Protein AF-A0A1R1C4I1-F1 (afdb_monomer_lite)

Radius of gyration: 33.45 Å; chains: 1; bounding box: 64×50×80 Å

Secondary structure (DSSP, 8-state):
---------------------------------------------SEEEEE-SSSEEEETTEEEEBT-EEE--HHHHHHHHT-TTEEEEE-

Structure (mmCIF, N/CA/C/O backbone):
data_AF-A0A1R1C4I1-F1
#
_entry.id   AF-A0A1R1C4I1-F1
#
loop_
_atom_site.group_PDB
_atom_site.id
_atom_site.type_symbol
_atom_site.label_atom_id
_atom_site.label_alt_id
_atom_site.label_comp_id
_atom_site.label_asym_id
_atom_site.label_entity_id
_atom_site.label_seq_id
_atom_site.pdbx_PDB_ins_code
_atom_site.Cartn_x
_atom_site.Cartn_y
_atom_site.Cartn_z
_atom_site.occupancy
_atom_site.B_iso_or_equiv
_atom_site.auth_seq_id
_atom_site.auth_comp_id
_atom_site.auth_asym_id
_atom_site.auth_atom_id
_atom_site.pdbx_PDB_model_num
ATOM 1 N N . MET A 1 1 ? 6.396 -41.886 -68.834 1.00 39.78 1 MET A N 1
ATOM 2 C CA . MET A 1 1 ? 5.901 -41.111 -67.676 1.00 39.78 1 MET A CA 1
ATOM 3 C C . MET A 1 1 ? 7.122 -40.845 -66.791 1.00 39.78 1 MET A C 1
ATOM 5 O O . MET A 1 1 ? 7.712 -41.815 -66.350 1.00 39.78 1 MET A O 1
ATOM 9 N N . THR A 1 2 ? 7.769 -39.675 -66.898 1.00 36.56 2 THR A N 1
ATOM 10 C CA . THR A 1 2 ? 7.564 -38.473 -66.041 1.00 36.56 2 THR A CA 1
ATOM 11 C C . THR A 1 2 ? 8.211 -38.670 -64.652 1.00 36.56 2 THR A C 1
ATOM 13 O O . THR A 1 2 ? 7.853 -39.640 -64.011 1.00 36.56 2 THR A O 1
ATOM 16 N N . VAL A 1 3 ? 9.112 -37.868 -64.060 1.00 46.50 3 VAL A N 1
ATOM 17 C CA . VAL A 1 3 ? 9.845 -36.612 -64.349 1.00 46.50 3 VAL A CA 1
ATOM 18 C C . VAL A 1 3 ? 11.011 -36.521 -63.333 1.00 46.50 3 VAL A C 1
ATOM 20 O O . VAL A 1 3 ? 10.913 -37.046 -62.228 1.00 46.50 3 VAL A O 1
ATOM 23 N N . ALA A 1 4 ? 12.087 -35.819 -63.704 1.00 49.06 4 ALA A N 1
ATOM 24 C CA . ALA A 1 4 ? 13.206 -35.403 -62.855 1.00 49.06 4 ALA A CA 1
ATOM 25 C C . ALA A 1 4 ? 12.940 -34.083 -62.088 1.00 49.06 4 ALA A C 1
ATOM 27 O O . ALA A 1 4 ? 12.271 -33.199 -62.614 1.00 49.06 4 ALA A O 1
ATOM 28 N N . LYS A 1 5 ? 13.545 -33.910 -60.903 1.00 46.06 5 LYS A N 1
ATOM 29 C CA . LYS A 1 5 ? 13.848 -32.637 -60.187 1.00 46.06 5 LYS A CA 1
ATOM 30 C C . LYS A 1 5 ? 14.849 -33.019 -59.080 1.00 46.06 5 LYS A C 1
ATOM 32 O O . LYS A 1 5 ? 14.493 -33.854 -58.263 1.00 46.06 5 LYS A O 1
ATOM 37 N N . LYS A 1 6 ? 16.147 -32.687 -59.048 1.00 43.94 6 LYS A N 1
ATOM 38 C CA . LYS A 1 6 ? 16.971 -31.494 -59.351 1.00 43.94 6 LYS A CA 1
ATOM 39 C C . LYS A 1 6 ? 16.703 -30.306 -58.419 1.00 43.94 6 LYS A C 1
ATOM 41 O O . LYS A 1 6 ? 15.668 -29.675 -58.568 1.00 43.94 6 LYS A O 1
ATOM 46 N N . GLU A 1 7 ? 17.672 -30.060 -57.525 1.00 41.19 7 GLU A N 1
ATOM 47 C CA . GLU A 1 7 ? 18.135 -28.812 -56.862 1.00 41.19 7 GLU A CA 1
ATOM 48 C C . GLU A 1 7 ? 18.704 -29.193 -55.481 1.00 41.19 7 GLU A C 1
ATOM 50 O O . GLU A 1 7 ? 18.084 -29.989 -54.792 1.00 41.19 7 GLU A O 1
A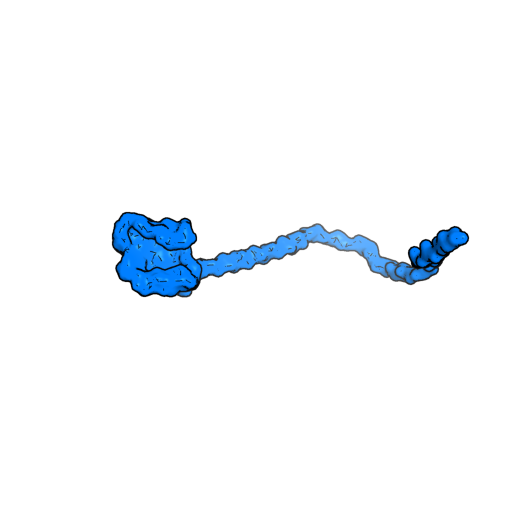TOM 55 N N . GLN A 1 8 ? 19.856 -28.766 -54.965 1.00 45.81 8 GLN A N 1
ATOM 56 C CA . GLN A 1 8 ? 20.977 -27.874 -55.305 1.00 45.81 8 GLN A CA 1
ATOM 57 C C . GLN A 1 8 ? 22.149 -28.479 -54.488 1.00 45.81 8 GLN A C 1
ATOM 59 O O . GLN A 1 8 ? 21.951 -28.866 -53.344 1.00 45.81 8 GLN A O 1
ATOM 64 N N . GLY A 1 9 ? 23.342 -28.745 -55.013 1.00 46.12 9 GLY A N 1
ATOM 65 C CA . GLY A 1 9 ? 24.266 -27.753 -55.540 1.00 46.12 9 GLY A CA 1
ATOM 66 C C . GLY A 1 9 ? 25.187 -27.254 -54.422 1.00 46.12 9 GLY A C 1
ATOM 67 O O . GLY A 1 9 ? 24.800 -26.326 -53.717 1.00 46.12 9 GLY A O 1
ATOM 68 N N . LYS A 1 10 ? 26.380 -27.857 -54.295 1.00 43.00 10 LYS A N 1
ATOM 69 C CA . LYS A 1 10 ? 27.694 -27.191 -54.138 1.00 43.00 10 LYS A CA 1
ATOM 70 C C . LYS A 1 10 ? 28.763 -28.194 -53.703 1.00 43.00 10 LYS A C 1
ATOM 72 O O . LYS A 1 10 ? 29.032 -28.386 -52.522 1.00 43.00 10 LYS A O 1
ATOM 77 N N . ASP A 1 11 ? 29.381 -28.800 -54.705 1.00 45.12 11 ASP A N 1
ATOM 78 C CA . ASP A 1 11 ? 30.754 -29.265 -54.624 1.00 45.12 11 ASP A CA 1
ATOM 79 C C . ASP A 1 11 ? 31.711 -28.084 -54.404 1.00 45.12 11 ASP A C 1
ATOM 81 O O . ASP A 1 11 ? 31.479 -26.977 -54.898 1.00 45.12 11 ASP A O 1
ATOM 85 N N . ALA A 1 12 ? 32.837 -28.426 -53.782 1.00 45.62 12 ALA A N 1
ATOM 86 C CA . ALA A 1 12 ? 34.183 -28.012 -54.163 1.00 45.62 12 ALA A CA 1
ATOM 87 C C . ALA A 1 12 ? 34.947 -27.077 -53.204 1.00 45.62 12 ALA A C 1
ATOM 89 O O . ALA A 1 12 ? 34.525 -25.976 -52.862 1.00 45.62 12 ALA A O 1
ATOM 90 N N . VAL A 1 13 ? 36.169 -27.565 -52.955 1.00 44.69 13 VAL A N 1
ATOM 91 C CA . VAL A 1 13 ? 37.464 -26.894 -52.767 1.00 44.69 13 VAL A CA 1
ATOM 92 C C . VAL A 1 13 ? 37.816 -26.275 -51.413 1.00 44.69 13 VAL A C 1
ATOM 94 O O . VAL A 1 13 ? 37.635 -25.094 -51.143 1.00 44.69 13 VAL A O 1
ATOM 97 N N . GLU A 1 14 ? 38.506 -27.103 -50.629 1.00 47.12 14 GLU A N 1
ATOM 98 C CA . GLU A 1 14 ? 39.652 -26.719 -49.805 1.00 47.12 14 GLU A CA 1
ATOM 99 C C . GLU A 1 14 ? 40.775 -26.154 -50.701 1.00 47.12 14 GLU A C 1
ATOM 101 O O . GLU A 1 14 ? 41.261 -26.882 -51.558 1.00 47.12 14 GLU A O 1
ATOM 106 N N . VAL A 1 15 ? 41.189 -24.891 -50.509 1.00 45.44 15 VAL A N 1
ATOM 107 C CA . VAL A 1 15 ? 42.577 -24.410 -50.714 1.00 45.44 15 VAL A CA 1
ATOM 108 C C . VAL A 1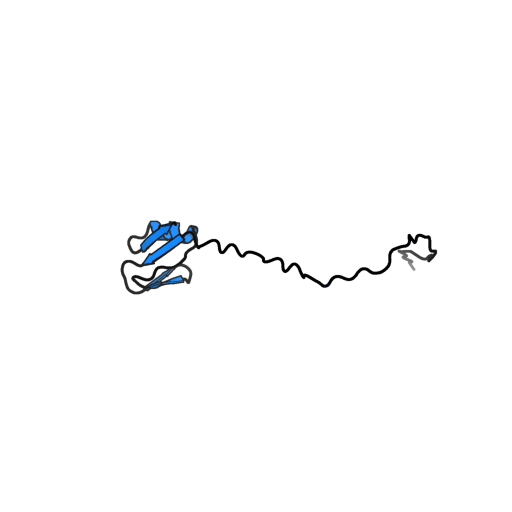 15 ? 42.829 -23.214 -49.785 1.00 45.44 15 VAL A C 1
ATOM 110 O O . VAL A 1 15 ? 42.088 -22.233 -49.776 1.00 45.44 15 VAL A O 1
ATOM 113 N N . ALA A 1 16 ? 43.901 -23.325 -49.004 1.00 55.12 16 ALA A N 1
ATOM 114 C CA . ALA A 1 16 ? 44.412 -22.354 -48.048 1.00 55.12 16 ALA A CA 1
ATOM 115 C C . ALA A 1 16 ? 44.899 -21.040 -48.686 1.00 55.12 16 ALA A C 1
ATOM 117 O O . ALA A 1 16 ? 45.464 -21.046 -49.776 1.00 55.12 16 ALA A O 1
ATOM 118 N N . ASN A 1 17 ? 44.817 -19.934 -47.938 1.00 42.31 17 ASN A N 1
ATOM 119 C CA . ASN A 1 17 ? 45.817 -18.872 -48.031 1.00 42.31 17 ASN A CA 1
ATOM 120 C C . ASN A 1 17 ? 45.920 -18.065 -46.724 1.00 42.31 17 ASN A C 1
ATOM 122 O O . ASN A 1 17 ? 45.022 -17.312 -46.373 1.00 42.31 17 ASN A O 1
ATOM 126 N N . GLN A 1 18 ? 47.075 -18.236 -46.072 1.00 51.00 18 GLN A N 1
ATOM 127 C CA . GLN A 1 18 ? 47.935 -17.178 -45.534 1.00 51.00 18 GLN A CA 1
ATOM 128 C C . GLN A 1 18 ? 47.357 -16.230 -44.470 1.00 51.00 18 GLN A C 1
ATOM 130 O O . GLN A 1 18 ? 46.533 -15.367 -44.751 1.00 51.00 18 GLN A O 1
ATOM 135 N N . THR A 1 19 ? 47.964 -16.247 -43.280 1.00 49.66 19 THR A N 1
ATOM 136 C CA . THR A 1 19 ? 48.952 -15.227 -42.852 1.00 49.66 19 THR A CA 1
ATOM 137 C C . THR A 1 19 ? 49.196 -15.388 -41.349 1.00 49.66 19 THR A C 1
ATOM 139 O O . THR A 1 19 ? 48.312 -15.124 -40.541 1.00 49.66 19 THR A O 1
ATOM 142 N N . GLN A 1 20 ? 50.405 -15.798 -40.956 1.00 52.22 20 GLN A N 1
ATOM 143 C CA . GLN A 1 20 ? 50.924 -15.430 -39.635 1.00 52.22 20 GLN A CA 1
ATOM 144 C C . GLN A 1 20 ? 51.345 -13.958 -39.679 1.00 52.22 20 GLN A C 1
ATOM 146 O O . GLN A 1 20 ? 51.958 -13.526 -40.656 1.00 52.22 20 GLN A O 1
ATOM 151 N N . PRO A 1 21 ? 51.162 -13.233 -38.573 1.00 49.75 21 PRO A N 1
ATOM 152 C CA . PRO A 1 21 ? 52.281 -12.492 -38.021 1.00 49.75 21 PRO A CA 1
ATOM 153 C C . PRO A 1 21 ? 52.670 -13.047 -36.651 1.00 49.75 21 PRO A C 1
ATOM 155 O O . PRO A 1 21 ? 51.857 -13.574 -35.895 1.00 49.75 21 PRO A O 1
ATOM 158 N N . ALA A 1 22 ? 53.964 -12.949 -36.383 1.00 56.84 22 ALA A N 1
ATOM 159 C CA . ALA A 1 22 ? 54.637 -13.416 -35.189 1.00 56.84 22 ALA A CA 1
ATOM 160 C C . ALA A 1 22 ? 54.523 -12.435 -34.001 1.00 56.84 22 ALA A C 1
ATOM 162 O O . ALA A 1 22 ? 54.409 -11.228 -34.203 1.00 56.84 22 ALA A O 1
ATOM 163 N N . ALA A 1 23 ? 54.735 -13.005 -32.804 1.00 51.03 23 ALA A N 1
ATOM 164 C CA . ALA A 1 23 ? 55.270 -12.419 -31.562 1.00 51.03 23 ALA A CA 1
ATOM 165 C C . ALA A 1 23 ? 54.322 -11.665 -30.589 1.00 51.03 23 ALA A C 1
ATOM 167 O O . ALA A 1 23 ? 53.308 -11.124 -31.023 1.00 51.03 23 ALA A O 1
ATOM 168 N N . PRO A 1 24 ? 54.673 -11.551 -29.281 1.00 52.88 24 PRO A N 1
ATOM 169 C CA . PRO A 1 24 ? 55.824 -12.127 -28.579 1.00 52.88 24 PRO A CA 1
ATOM 170 C C . PRO A 1 24 ? 55.478 -12.985 -27.345 1.00 52.88 24 PRO A C 1
ATOM 172 O O . PRO A 1 24 ? 54.374 -12.996 -26.809 1.00 52.88 24 PRO A O 1
ATOM 175 N N . ASP A 1 25 ? 56.535 -13.680 -26.954 1.00 46.34 25 ASP A N 1
ATOM 176 C CA . ASP A 1 25 ? 56.838 -14.384 -25.721 1.00 46.34 25 ASP A CA 1
ATOM 177 C C . ASP A 1 25 ? 56.405 -13.697 -24.408 1.00 46.34 25 ASP A C 1
ATOM 179 O O . ASP A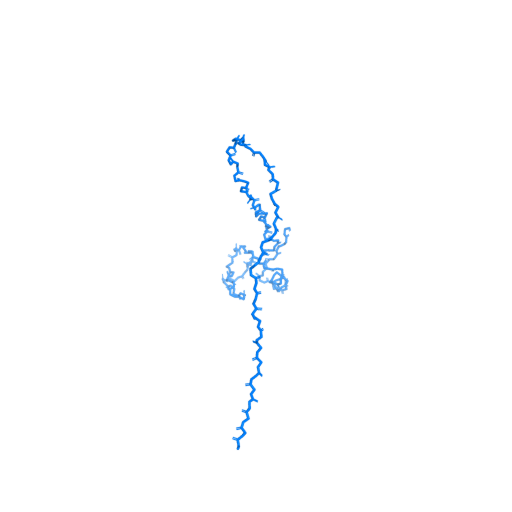 1 25 ? 56.185 -12.488 -24.329 1.00 46.34 25 ASP A O 1
ATOM 183 N N . GLU A 1 26 ? 56.315 -14.547 -23.391 1.00 62.78 26 GLU A N 1
ATOM 184 C CA . GLU A 1 26 ? 56.025 -14.337 -21.978 1.00 62.78 26 GLU A CA 1
ATOM 185 C C . GLU A 1 26 ? 56.314 -12.942 -21.389 1.00 62.78 26 GLU A C 1
ATOM 187 O O . GLU A 1 26 ? 57.441 -12.456 -21.352 1.00 62.78 26 GLU A O 1
ATOM 192 N N . GLN A 1 27 ? 55.321 -12.389 -20.687 1.00 42.81 27 GLN A N 1
ATOM 193 C CA . GLN A 1 27 ? 55.630 -11.758 -19.408 1.00 42.81 27 GLN A CA 1
ATOM 194 C C . GLN A 1 27 ? 54.476 -11.962 -18.435 1.00 42.81 27 GLN A C 1
ATOM 196 O O . GLN A 1 27 ? 53.396 -11.383 -18.560 1.00 42.81 27 GLN A O 1
ATOM 201 N N . GLY A 1 28 ? 54.721 -12.836 -17.461 1.00 51.41 28 GLY A N 1
ATOM 202 C CA . GLY A 1 28 ? 53.803 -13.096 -16.374 1.00 51.41 28 GLY A CA 1
ATOM 203 C C . GLY A 1 28 ? 53.355 -11.814 -15.683 1.00 51.41 28 GLY A C 1
ATOM 204 O O . GLY A 1 28 ? 54.135 -10.897 -15.431 1.00 51.41 28 GLY A O 1
ATOM 205 N N . LYS A 1 29 ? 52.083 -11.798 -15.313 1.00 43.25 29 LYS A N 1
ATOM 206 C CA . LYS A 1 29 ? 51.608 -11.247 -14.050 1.00 43.25 29 LYS A CA 1
ATOM 207 C C . LYS A 1 29 ? 50.208 -11.780 -13.852 1.00 43.25 29 LYS A C 1
ATOM 209 O O . LYS A 1 29 ? 49.381 -11.729 -14.756 1.00 43.25 29 LYS A O 1
ATOM 214 N N . GLY A 1 30 ? 50.021 -12.385 -12.686 1.00 44.81 30 GLY A N 1
ATOM 215 C CA . GLY A 1 30 ? 48.797 -13.054 -12.306 1.00 44.81 30 GLY A CA 1
ATOM 216 C C . GLY A 1 30 ? 47.569 -12.189 -12.536 1.00 44.81 30 GLY A C 1
ATOM 217 O O . GLY A 1 30 ? 47.629 -10.959 -12.588 1.00 44.81 30 GLY A O 1
ATOM 218 N N . ALA A 1 31 ? 46.452 -12.892 -12.658 1.00 54.50 31 ALA A N 1
ATOM 219 C CA . ALA A 1 31 ? 45.123 -12.333 -12.592 1.00 54.50 31 ALA A CA 1
ATOM 220 C C . ALA A 1 31 ? 45.063 -11.159 -11.595 1.00 54.50 31 ALA A C 1
ATOM 222 O O . ALA A 1 31 ? 45.530 -11.254 -10.459 1.00 54.50 31 ALA A O 1
ATOM 223 N N . PRO A 1 32 ? 44.359 -10.099 -11.981 1.00 50.28 32 PRO A N 1
ATOM 224 C CA . PRO A 1 32 ? 43.098 -9.960 -11.304 1.00 50.28 32 PRO A CA 1
ATOM 225 C C . PRO A 1 32 ? 42.037 -10.243 -12.343 1.00 50.28 32 PRO A C 1
ATOM 227 O O . PRO A 1 32 ? 41.887 -9.526 -13.333 1.00 50.28 32 PRO A O 1
ATOM 230 N N . HIS A 1 33 ? 41.258 -11.289 -12.078 1.00 53.31 33 HIS A N 1
ATOM 231 C CA . HIS A 1 33 ? 39.852 -11.228 -12.405 1.00 53.31 33 HIS A CA 1
ATOM 232 C C . HIS A 1 33 ? 39.402 -9.847 -11.925 1.00 53.31 33 HIS A C 1
ATOM 234 O O . HIS A 1 33 ? 39.286 -9.618 -10.721 1.00 53.31 33 HIS A O 1
ATOM 240 N N . LYS A 1 34 ? 39.220 -8.892 -12.845 1.00 49.75 34 LYS A N 1
ATOM 241 C CA . LYS A 1 34 ? 38.328 -7.775 -12.580 1.00 49.75 34 LYS A CA 1
ATOM 242 C C . LYS A 1 34 ? 36.966 -8.433 -12.476 1.00 49.75 34 LYS A C 1
ATOM 244 O O . LYS A 1 34 ? 36.225 -8.504 -13.454 1.00 49.75 34 LYS A O 1
ATOM 249 N N . SER A 1 35 ? 36.690 -8.991 -11.297 1.00 52.06 35 SER A N 1
ATOM 250 C CA . SER A 1 35 ? 35.350 -9.096 -10.774 1.00 52.06 35 SER A CA 1
ATOM 251 C C . SER A 1 35 ? 34.792 -7.712 -10.996 1.00 52.06 35 SER A C 1
ATOM 253 O O . SER A 1 35 ? 35.205 -6.739 -10.368 1.00 52.06 35 SER A O 1
ATOM 255 N N . LYS A 1 36 ? 33.975 -7.609 -12.038 1.00 50.09 36 LYS A N 1
ATOM 256 C CA . LYS A 1 36 ? 33.044 -6.523 -12.198 1.00 50.09 36 LYS A CA 1
ATOM 257 C C . LYS A 1 36 ? 32.216 -6.639 -10.934 1.00 50.09 36 LYS A C 1
ATOM 259 O O . LYS A 1 36 ? 31.316 -7.470 -10.867 1.00 50.09 36 LYS A O 1
ATOM 264 N N . GLU A 1 37 ? 32.626 -5.916 -9.898 1.00 54.12 37 GLU A N 1
ATOM 265 C CA . GLU A 1 37 ? 31.747 -5.546 -8.813 1.00 54.12 37 GLU A CA 1
ATOM 266 C C . GLU A 1 37 ? 30.649 -4.785 -9.537 1.00 54.12 37 GLU A C 1
ATOM 268 O O . GLU A 1 37 ? 30.758 -3.606 -9.869 1.00 54.12 37 GLU A O 1
ATOM 273 N N . GLN A 1 38 ? 29.643 -5.542 -9.969 1.00 52.38 38 GLN A N 1
ATOM 274 C CA . GLN A 1 38 ? 28.332 -5.022 -10.215 1.00 52.38 38 GLN A CA 1
ATOM 275 C C . GLN A 1 38 ? 27.971 -4.469 -8.850 1.00 52.38 38 GLN A C 1
ATOM 277 O O . GLN A 1 38 ? 27.502 -5.203 -7.983 1.00 52.38 38 GLN A O 1
ATOM 282 N N . SER A 1 39 ? 28.313 -3.198 -8.625 1.00 54.09 39 SER A N 1
ATOM 283 C CA . SER A 1 39 ? 27.604 -2.381 -7.671 1.00 54.09 39 SER A CA 1
ATOM 284 C C . SER A 1 39 ? 26.154 -2.550 -8.082 1.00 54.09 39 SER A C 1
ATOM 286 O O . SER A 1 39 ? 25.669 -1.895 -9.003 1.00 54.09 39 SER A O 1
ATOM 288 N N . ASN A 1 40 ? 25.476 -3.506 -7.450 1.00 54.75 40 ASN A N 1
ATOM 289 C CA . ASN A 1 40 ? 24.078 -3.351 -7.153 1.00 54.75 40 ASN A CA 1
ATOM 290 C C . ASN A 1 40 ? 24.076 -2.096 -6.293 1.00 54.75 40 ASN A C 1
ATOM 292 O O . ASN A 1 40 ? 24.230 -2.150 -5.076 1.00 54.75 40 ASN A O 1
ATOM 296 N N . GLU A 1 41 ? 24.034 -0.948 -6.963 1.00 52.22 41 GLU A N 1
ATOM 297 C CA . GLU A 1 41 ? 23.451 0.244 -6.407 1.00 52.22 41 GLU A CA 1
ATOM 298 C C . GLU A 1 41 ? 22.062 -0.238 -6.007 1.00 52.22 41 GLU A C 1
ATOM 300 O O . GLU A 1 41 ? 21.185 -0.438 -6.848 1.00 52.22 41 GLU A O 1
ATOM 305 N N . THR A 1 42 ? 21.943 -0.666 -4.749 1.00 56.75 42 THR A N 1
ATOM 306 C CA . THR A 1 42 ? 20.675 -1.032 -4.147 1.00 56.75 42 THR A CA 1
ATOM 307 C C . THR A 1 42 ? 19.920 0.275 -4.157 1.00 56.75 42 THR A C 1
ATOM 309 O O . THR A 1 42 ? 20.076 1.089 -3.251 1.00 56.75 42 THR A O 1
ATOM 312 N N . VAL A 1 43 ? 19.214 0.530 -5.260 1.00 61.38 43 VAL A N 1
ATOM 313 C CA . VAL A 1 43 ? 18.273 1.629 -5.368 1.00 61.38 43 VAL A CA 1
ATOM 314 C C . VAL A 1 43 ? 17.317 1.357 -4.234 1.00 61.38 43 VAL A C 1
ATOM 316 O O . VAL A 1 43 ? 16.552 0.391 -4.289 1.00 61.38 43 VAL A O 1
ATOM 319 N N . ALA A 1 44 ? 17.469 2.125 -3.157 1.00 63.44 44 ALA A N 1
ATOM 320 C CA . ALA A 1 44 ? 16.590 1.985 -2.028 1.00 63.44 44 ALA A CA 1
ATOM 321 C C . ALA A 1 44 ? 15.164 2.121 -2.579 1.00 63.44 44 ALA A C 1
ATOM 323 O O . ALA A 1 44 ? 14.924 2.981 -3.439 1.00 63.44 44 ALA A O 1
ATOM 324 N N . PRO A 1 45 ? 14.245 1.241 -2.168 1.00 67.56 45 PRO A N 1
ATOM 325 C CA . PRO A 1 45 ? 12.832 1.408 -2.487 1.00 67.56 45 PRO A CA 1
ATOM 326 C C . PRO A 1 45 ? 12.433 2.865 -2.217 1.00 67.56 45 PRO A C 1
ATOM 328 O O . PRO A 1 45 ? 12.571 3.378 -1.111 1.00 67.56 45 PRO A O 1
ATOM 331 N N . GLN A 1 46 ? 11.982 3.566 -3.255 1.00 85.88 46 GLN A N 1
ATOM 332 C CA . GLN A 1 46 ? 11.604 4.973 -3.110 1.00 85.88 46 GLN A CA 1
ATOM 333 C C . GLN A 1 46 ? 10.229 5.137 -2.470 1.00 85.88 46 GLN A C 1
ATOM 335 O O . GLN A 1 46 ? 9.895 6.236 -2.050 1.00 85.88 46 GLN A O 1
ATOM 340 N N . PHE A 1 47 ? 9.415 4.080 -2.417 1.00 91.81 47 PHE A N 1
ATOM 341 C CA . PHE A 1 47 ? 8.027 4.161 -1.984 1.00 91.81 47 PHE A CA 1
ATOM 342 C C . PHE A 1 47 ? 7.727 3.143 -0.895 1.00 91.81 47 PHE A C 1
ATOM 344 O O . PHE A 1 47 ? 7.980 1.946 -1.042 1.00 91.81 47 PHE A O 1
ATOM 351 N N . TYR A 1 48 ? 7.095 3.636 0.159 1.00 91.56 48 TYR A N 1
ATOM 352 C CA . TYR A 1 48 ? 6.702 2.865 1.320 1.00 91.56 48 TYR A CA 1
ATOM 353 C C . TYR A 1 48 ? 5.229 3.093 1.627 1.00 91.56 48 TYR A C 1
ATOM 355 O O . TYR A 1 48 ? 4.663 4.153 1.337 1.00 91.56 48 TYR A O 1
ATOM 363 N N . ALA A 1 49 ? 4.603 2.088 2.221 1.00 93.12 49 ALA A N 1
ATOM 364 C CA . ALA A 1 49 ? 3.253 2.182 2.735 1.00 93.12 49 ALA A CA 1
ATOM 365 C C . ALA A 1 49 ? 3.128 1.431 4.058 1.00 93.12 49 ALA A C 1
ATOM 367 O O . ALA A 1 49 ? 3.619 0.312 4.206 1.00 93.12 49 ALA A O 1
ATOM 368 N N . THR A 1 50 ? 2.403 2.038 4.985 1.00 94.19 50 THR A N 1
ATOM 369 C CA . THR A 1 50 ? 2.139 1.528 6.325 1.00 94.19 50 THR A CA 1
ATOM 370 C C . THR A 1 50 ? 0.638 1.491 6.529 1.00 94.19 50 THR A C 1
ATOM 372 O O . THR A 1 50 ? -0.062 2.467 6.253 1.00 94.19 50 THR A O 1
ATOM 375 N N . LEU A 1 51 ? 0.120 0.361 7.003 1.00 95.38 51 LEU A N 1
ATOM 376 C CA . LEU A 1 51 ? -1.279 0.279 7.401 1.00 95.38 51 LEU A CA 1
ATOM 377 C C . LEU A 1 51 ? -1.423 0.932 8.780 1.00 95.38 51 LEU A C 1
ATOM 379 O O . LEU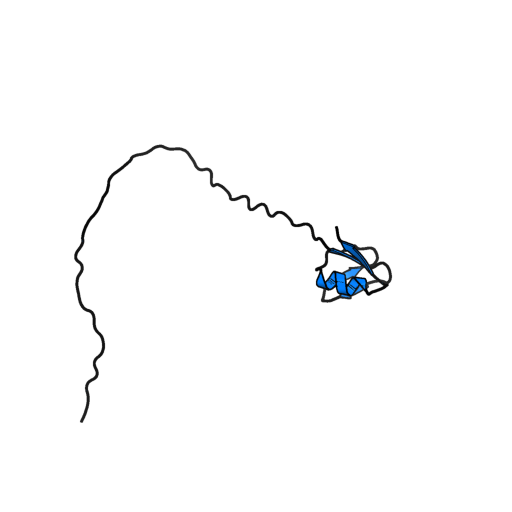 A 1 51 ? -0.942 0.401 9.773 1.00 95.38 51 LEU A O 1
ATOM 383 N N . GLU A 1 52 ? -2.098 2.069 8.861 1.00 92.69 52 GLU A N 1
ATOM 384 C CA . GLU A 1 52 ? -2.237 2.830 10.110 1.00 92.69 52 GLU A CA 1
ATOM 385 C C . GLU A 1 52 ? -3.355 2.273 10.995 1.00 92.69 52 GLU A C 1
ATOM 387 O O . GLU A 1 52 ? -3.336 2.412 12.220 1.00 92.69 52 GLU A O 1
ATOM 392 N N . ARG A 1 53 ? -4.378 1.661 10.385 1.00 86.62 53 ARG A N 1
ATOM 393 C CA . ARG A 1 53 ? -5.572 1.176 11.091 1.00 86.62 53 ARG A CA 1
ATOM 394 C C . ARG A 1 53 ? -6.114 -0.110 10.481 1.00 86.62 53 ARG A C 1
ATOM 396 O O . ARG A 1 53 ? -6.059 -0.320 9.275 1.00 86.62 53 ARG A O 1
ATOM 403 N N . GLY A 1 54 ? -6.703 -0.950 11.328 1.00 86.38 54 GLY A N 1
ATOM 404 C CA . GLY A 1 54 ? -7.213 -2.270 10.955 1.00 86.38 54 GLY A CA 1
ATOM 405 C C . GLY A 1 54 ? -6.395 -3.389 11.597 1.00 86.38 54 GLY A C 1
ATOM 406 O O . GLY A 1 54 ? -5.738 -3.176 12.612 1.00 86.38 54 GLY A O 1
ATOM 407 N N . LYS A 1 55 ? -6.467 -4.598 11.035 1.00 86.19 55 LYS A N 1
ATOM 408 C CA . LYS A 1 55 ? -5.670 -5.755 11.487 1.00 86.19 55 LYS A CA 1
ATOM 409 C C . LYS A 1 55 ? -4.666 -6.166 10.419 1.00 86.19 55 LYS A C 1
ATOM 411 O O . LYS A 1 55 ? -3.461 -6.127 10.641 1.00 86.19 55 LYS A O 1
ATOM 416 N N . THR A 1 56 ? -5.190 -6.508 9.252 1.00 91.06 56 THR A N 1
ATOM 417 C CA . THR A 1 56 ? -4.436 -6.875 8.060 1.00 91.06 56 THR A CA 1
ATOM 418 C C . THR A 1 56 ? -5.191 -6.401 6.831 1.00 91.06 56 THR A C 1
ATOM 420 O O . THR A 1 56 ? -6.424 -6.376 6.834 1.00 91.06 56 THR A O 1
ATOM 423 N N . PHE A 1 57 ? -4.459 -6.027 5.790 1.00 90.56 57 PHE A N 1
ATOM 424 C CA . PHE A 1 57 ? -5.034 -5.595 4.524 1.00 90.56 57 PHE A CA 1
ATOM 425 C C . PHE A 1 57 ? -4.208 -6.185 3.385 1.00 90.56 57 PHE A C 1
ATOM 427 O O . PHE A 1 57 ? -2.991 -6.030 3.372 1.00 90.56 57 PHE A O 1
ATOM 434 N N . ASP A 1 58 ? -4.851 -6.893 2.462 1.00 90.94 58 ASP A N 1
ATOM 435 C CA . ASP A 1 58 ? -4.187 -7.464 1.290 1.00 90.94 58 ASP A CA 1
ATOM 436 C C . ASP A 1 58 ? -4.405 -6.553 0.082 1.00 90.94 58 ASP A C 1
ATOM 438 O O . ASP A 1 58 ? -5.545 -6.199 -0.233 1.00 90.94 58 ASP A O 1
ATOM 442 N N . VAL A 1 59 ? -3.319 -6.169 -0.593 1.00 86.62 59 VAL A N 1
ATOM 443 C CA . VAL A 1 59 ? -3.399 -5.530 -1.910 1.00 86.62 59 VAL A CA 1
ATOM 444 C C . VAL A 1 59 ? -2.457 -6.214 -2.874 1.00 86.62 59 VAL A C 1
ATOM 446 O O . VAL A 1 59 ? -1.239 -6.116 -2.749 1.00 86.62 59 VAL A O 1
ATOM 449 N N . GLY A 1 60 ? -3.033 -6.864 -3.885 1.00 81.00 60 GLY A N 1
ATOM 450 C CA . GLY A 1 60 ? -2.259 -7.477 -4.962 1.00 81.00 60 GLY A CA 1
ATOM 451 C C . GLY A 1 60 ? -1.323 -8.584 -4.473 1.00 81.00 60 GLY A C 1
ATOM 452 O O . GLY A 1 60 ? -0.257 -8.756 -5.058 1.00 81.00 60 GLY A O 1
ATOM 453 N N . GLY A 1 61 ? -1.694 -9.295 -3.400 1.00 86.94 61 GLY A N 1
ATOM 454 C CA . GLY A 1 61 ? -0.879 -10.348 -2.788 1.00 86.94 61 GLY A CA 1
ATOM 455 C C . GLY A 1 61 ? 0.173 -9.850 -1.793 1.00 86.94 61 GLY A C 1
ATOM 456 O O . GLY A 1 61 ? 0.932 -10.658 -1.258 1.00 86.94 61 GLY A O 1
ATOM 457 N N . ILE A 1 62 ? 0.235 -8.539 -1.535 1.00 88.31 62 ILE A N 1
ATOM 458 C CA . ILE A 1 62 ? 1.041 -7.971 -0.454 1.00 88.31 62 ILE A CA 1
ATOM 459 C C . ILE A 1 62 ? 0.140 -7.791 0.762 1.00 88.31 62 ILE A C 1
ATOM 461 O O . ILE A 1 62 ? -0.813 -7.010 0.740 1.00 88.31 62 ILE A O 1
ATOM 465 N N . VAL A 1 63 ? 0.475 -8.499 1.839 1.00 92.56 63 VAL A N 1
ATOM 466 C CA . VAL A 1 63 ? -0.229 -8.395 3.116 1.00 92.56 63 VAL A CA 1
ATOM 467 C C . VAL A 1 63 ? 0.423 -7.314 3.966 1.00 92.56 63 VAL A C 1
ATOM 469 O O . VAL A 1 63 ? 1.565 -7.453 4.408 1.00 92.56 63 VAL A O 1
ATOM 472 N N . PHE A 1 64 ? -0.340 -6.266 4.245 1.00 93.12 64 PHE A N 1
ATOM 473 C CA . PHE A 1 64 ? 0.018 -5.212 5.180 1.00 93.12 64 PHE A CA 1
ATOM 474 C C . PHE A 1 64 ? -0.537 -5.536 6.560 1.00 93.12 64 PHE A C 1
ATOM 476 O O . PHE A 1 64 ? -1.693 -5.946 6.699 1.00 93.12 64 PHE A O 1
ATOM 483 N N . LYS A 1 65 ? 0.282 -5.329 7.587 1.00 93.62 65 LYS A N 1
ATOM 484 C CA . LYS A 1 65 ? -0.118 -5.410 8.993 1.00 93.62 65 LYS A CA 1
ATOM 485 C C . LYS A 1 65 ? -0.103 -4.019 9.592 1.00 93.62 65 LYS A C 1
ATOM 487 O O . LYS A 1 65 ? 0.679 -3.169 9.175 1.00 93.62 65 LYS A O 1
ATOM 492 N N . VAL A 1 66 ? -0.978 -3.798 10.566 1.00 93.94 66 VAL A N 1
ATOM 493 C CA . VAL A 1 66 ? -1.072 -2.495 11.220 1.00 93.94 66 VAL A CA 1
ATOM 494 C C . VAL A 1 66 ? 0.264 -2.115 11.874 1.00 93.94 66 VAL A C 1
ATOM 496 O O . VAL A 1 66 ? 0.838 -2.915 12.612 1.00 93.94 66 VAL A O 1
ATOM 499 N N . GLY A 1 67 ? 0.765 -0.917 11.569 1.00 90.88 67 GLY A N 1
ATOM 500 C CA . GLY A 1 67 ? 2.050 -0.395 12.040 1.00 90.88 67 GLY A CA 1
ATOM 501 C C . GLY A 1 67 ? 3.294 -0.978 11.358 1.00 90.88 67 GLY A C 1
ATOM 502 O O . GLY A 1 67 ? 4.402 -0.638 11.761 1.00 90.88 67 GLY A O 1
ATOM 503 N N . GLU A 1 68 ? 3.146 -1.846 10.351 1.00 91.06 68 GLU A N 1
ATOM 504 C CA . GLU A 1 68 ? 4.271 -2.404 9.593 1.00 91.06 68 GLU A CA 1
ATOM 505 C C . GLU A 1 68 ? 4.460 -1.623 8.287 1.00 91.06 68 GLU A C 1
ATOM 507 O O . GLU A 1 68 ? 3.583 -1.634 7.418 1.00 91.06 68 GLU A O 1
ATOM 512 N N . GLU A 1 69 ? 5.604 -0.950 8.155 1.00 90.88 69 GLU A N 1
ATOM 513 C CA . GLU A 1 69 ? 6.006 -0.303 6.908 1.00 90.88 69 GLU A CA 1
ATOM 514 C C . GLU A 1 69 ? 6.476 -1.359 5.902 1.00 90.88 69 GLU A C 1
ATOM 516 O O . GLU A 1 69 ? 7.249 -2.270 6.222 1.00 90.88 69 GLU A O 1
ATOM 521 N N . LYS A 1 70 ? 5.984 -1.246 4.672 1.00 89.50 70 LYS A N 1
ATOM 522 C CA . LYS A 1 70 ? 6.340 -2.114 3.555 1.00 89.50 70 LYS A CA 1
ATOM 523 C C . LYS A 1 70 ? 6.774 -1.292 2.363 1.00 89.50 70 LYS A C 1
ATOM 525 O O . LYS A 1 70 ? 6.140 -0.300 2.014 1.00 89.50 70 LYS A O 1
ATOM 530 N N . GLU A 1 71 ? 7.801 -1.786 1.693 1.00 90.62 71 GLU A N 1
ATOM 531 C CA . GLU A 1 71 ? 8.208 -1.317 0.378 1.00 90.62 71 GLU A CA 1
ATOM 532 C C . GLU A 1 71 ? 7.124 -1.656 -0.643 1.00 90.62 71 GLU A C 1
ATOM 534 O O . GLU A 1 71 ? 6.613 -2.782 -0.695 1.00 90.62 71 GLU A O 1
ATOM 539 N N . VAL A 1 72 ? 6.764 -0.678 -1.464 1.00 89.56 72 VAL A N 1
ATOM 540 C CA . VAL A 1 72 ? 5.734 -0.829 -2.489 1.00 89.56 72 VAL A CA 1
ATOM 541 C C . VAL A 1 72 ? 6.210 -0.251 -3.812 1.00 89.56 72 VAL A C 1
ATOM 543 O O . VAL A 1 72 ? 7.139 0.546 -3.883 1.00 89.56 72 VAL A O 1
ATOM 546 N N . THR A 1 73 ? 5.560 -0.646 -4.901 1.00 89.69 73 THR A N 1
ATOM 547 C CA . THR A 1 73 ? 5.784 -0.008 -6.201 1.00 89.69 73 THR A CA 1
ATOM 548 C C . THR A 1 73 ? 5.090 1.353 -6.255 1.00 89.69 73 THR A C 1
ATOM 550 O O . THR A 1 73 ? 4.098 1.575 -5.561 1.00 89.69 73 THR A O 1
ATOM 553 N N . GLU A 1 74 ? 5.543 2.251 -7.133 1.00 89.62 74 GLU A N 1
ATOM 554 C CA . GLU A 1 74 ? 4.911 3.567 -7.339 1.00 89.62 74 GLU A CA 1
ATOM 555 C C . GLU A 1 74 ? 3.405 3.450 -7.638 1.00 89.62 74 GLU A C 1
ATOM 557 O O . GLU A 1 74 ? 2.579 4.193 -7.103 1.00 89.62 74 GLU A O 1
ATOM 562 N N . SER A 1 75 ? 3.019 2.462 -8.454 1.00 89.06 75 SER A N 1
ATOM 563 C CA . SER A 1 75 ? 1.615 2.219 -8.791 1.00 89.06 75 SER A CA 1
ATOM 564 C C . SER A 1 75 ? 0.789 1.834 -7.566 1.00 89.06 75 SER A C 1
ATOM 566 O O . SER A 1 75 ? -0.357 2.266 -7.432 1.00 89.06 75 SER A O 1
ATOM 568 N N . LEU A 1 76 ? 1.355 1.024 -6.668 1.00 89.38 76 LEU A N 1
ATOM 569 C CA . LEU A 1 76 ? 0.687 0.648 -5.431 1.00 89.38 76 LEU A CA 1
ATOM 570 C C . LEU A 1 76 ? 0.659 1.822 -4.446 1.00 89.38 76 LEU A C 1
ATOM 572 O O . LEU A 1 76 ? -0.396 2.089 -3.882 1.00 89.38 76 LEU A O 1
ATOM 576 N N . HIS A 1 77 ? 1.745 2.587 -4.328 1.00 91.69 77 HIS A N 1
ATOM 577 C CA . HIS A 1 77 ? 1.789 3.827 -3.551 1.00 91.69 77 HIS A CA 1
ATOM 578 C C . HIS A 1 77 ? 0.678 4.798 -3.973 1.00 91.69 77 HIS A C 1
ATOM 580 O O . HIS A 1 77 ? -0.065 5.280 -3.127 1.00 91.69 77 HIS A O 1
ATOM 586 N N . SER A 1 78 ? 0.485 5.036 -5.275 1.00 91.06 78 SER A N 1
ATOM 587 C CA . SER A 1 78 ? -0.582 5.917 -5.780 1.00 91.06 78 SER A CA 1
ATOM 588 C C . SER A 1 78 ? -1.995 5.402 -5.453 1.00 91.06 78 SER A C 1
ATOM 590 O O . SER A 1 78 ? -2.886 6.179 -5.095 1.00 91.06 78 SER A O 1
ATOM 592 N N . ARG A 1 79 ? -2.204 4.079 -5.506 1.00 89.56 79 ARG A N 1
ATOM 593 C CA . ARG A 1 79 ? -3.475 3.455 -5.098 1.00 89.56 79 ARG A CA 1
ATOM 594 C C . ARG A 1 79 ? -3.721 3.591 -3.597 1.00 89.56 79 ARG A C 1
ATOM 596 O O . ARG A 1 79 ? -4.838 3.903 -3.194 1.00 89.56 79 ARG A O 1
ATOM 603 N N . LEU A 1 80 ? -2.689 3.368 -2.786 1.00 91.12 80 LEU A N 1
ATOM 604 C CA . LEU A 1 80 ? -2.759 3.451 -1.328 1.00 91.12 80 LEU A CA 1
ATOM 605 C C . LEU A 1 80 ? -2.838 4.900 -0.830 1.00 91.12 80 LEU A C 1
ATOM 607 O O . LEU A 1 80 ? -3.472 5.139 0.189 1.00 91.12 80 LEU A O 1
ATOM 611 N N . ALA A 1 81 ? -2.311 5.874 -1.577 1.00 89.94 81 ALA A N 1
ATOM 612 C CA . ALA A 1 81 ? -2.379 7.299 -1.241 1.00 89.94 81 ALA A CA 1
ATOM 613 C C . ALA A 1 81 ? -3.818 7.828 -1.114 1.00 89.94 81 ALA A C 1
ATOM 615 O O . ALA A 1 81 ? -4.073 8.766 -0.367 1.00 89.94 81 ALA A O 1
ATOM 616 N N . ASN A 1 82 ? -4.767 7.224 -1.837 1.00 89.62 82 ASN A N 1
ATOM 617 C CA . ASN A 1 82 ? -6.187 7.577 -1.763 1.00 89.62 82 ASN A CA 1
ATOM 618 C C . ASN A 1 82 ? -6.948 6.779 -0.689 1.00 89.62 82 ASN A C 1
ATOM 620 O O . ASN A 1 82 ? -8.162 6.926 -0.549 1.00 89.62 82 ASN A O 1
ATOM 624 N N . ASN A 1 83 ? -6.264 5.908 0.055 1.00 89.25 83 ASN A N 1
ATOM 625 C CA . ASN A 1 83 ? -6.867 5.051 1.060 1.00 89.25 83 ASN A CA 1
ATOM 626 C C . ASN A 1 83 ? -6.564 5.579 2.468 1.00 89.25 83 ASN A C 1
ATOM 628 O O . ASN A 1 83 ? -5.430 5.532 2.928 1.00 89.25 83 ASN A O 1
ATOM 632 N N . ALA A 1 84 ? -7.603 6.006 3.191 1.00 89.44 84 ALA A N 1
ATOM 633 C CA . ALA A 1 84 ? -7.485 6.565 4.541 1.00 89.44 84 ALA A CA 1
ATOM 634 C C . ALA A 1 84 ? -6.966 5.579 5.610 1.00 89.44 84 ALA A C 1
ATOM 636 O O . ALA A 1 84 ? -6.712 5.982 6.745 1.00 89.44 84 ALA A O 1
ATOM 637 N N . LEU A 1 85 ? -6.848 4.288 5.286 1.00 90.81 85 LEU A N 1
ATOM 638 C CA . LEU A 1 85 ? -6.262 3.282 6.173 1.00 90.81 85 LEU A CA 1
ATOM 639 C C . LEU A 1 85 ? -4.733 3.251 6.102 1.00 90.81 85 LEU A C 1
ATOM 641 O O . LEU A 1 85 ? -4.112 2.659 6.984 1.00 90.81 85 LEU A O 1
ATOM 645 N N . PHE A 1 86 ? -4.138 3.849 5.069 1.00 93.00 86 PHE A N 1
ATOM 646 C CA . PHE A 1 86 ? -2.712 3.769 4.794 1.00 93.00 86 PHE A CA 1
ATOM 647 C C . PHE A 1 86 ? -2.038 5.132 4.922 1.00 93.00 86 PHE A C 1
ATOM 649 O O . PHE A 1 86 ? -2.530 6.134 4.408 1.00 93.00 86 PHE A O 1
ATOM 656 N N . SER A 1 87 ? -0.868 5.136 5.549 1.00 92.94 87 SER A N 1
ATOM 657 C CA . 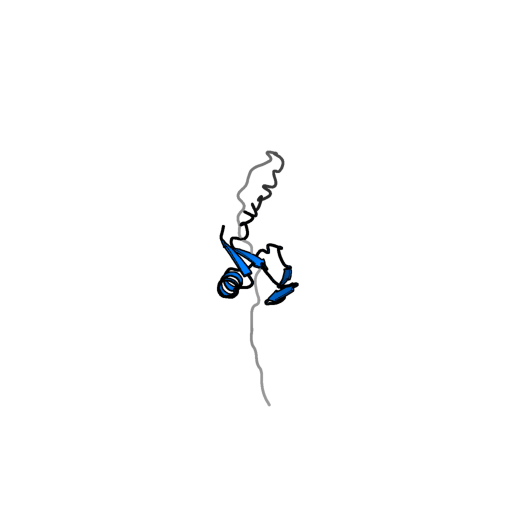SER A 1 87 ? 0.127 6.191 5.386 1.00 92.94 87 SER A CA 1
ATOM 658 C C . SER A 1 87 ? 1.094 5.753 4.303 1.00 92.94 87 SER A C 1
ATOM 660 O O . SER A 1 87 ? 1.622 4.646 4.356 1.00 92.94 87 SER A O 1
ATOM 662 N N . VAL A 1 88 ? 1.333 6.607 3.316 1.00 92.81 88 VAL A N 1
ATOM 663 C CA . VAL A 1 88 ? 2.309 6.347 2.257 1.00 92.81 88 V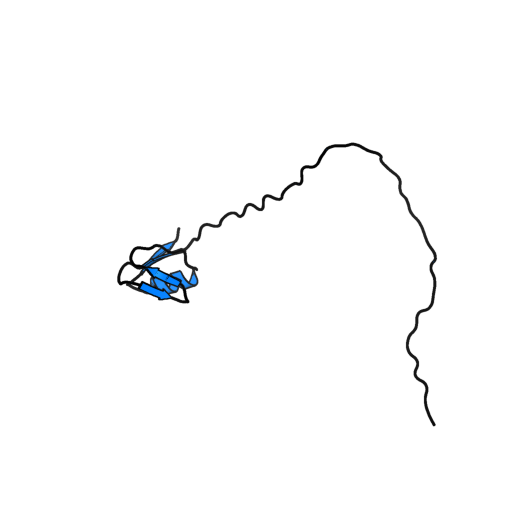AL A CA 1
ATOM 664 C C . VAL A 1 88 ? 3.422 7.382 2.318 1.00 92.81 88 VAL A C 1
ATOM 666 O O . VAL A 1 88 ? 3.168 8.556 2.597 1.00 92.81 88 VAL A O 1
ATOM 669 N N . ARG A 1 89 ? 4.660 6.947 2.086 1.00 90.25 89 ARG A N 1
ATOM 670 C CA . ARG A 1 89 ? 5.848 7.800 2.116 1.00 90.25 89 ARG A CA 1
ATOM 671 C C . ARG A 1 89 ? 6.683 7.572 0.863 1.00 90.25 89 ARG A C 1
ATOM 673 O O . ARG A 1 89 ? 6.817 6.445 0.390 1.00 90.25 89 ARG A O 1
ATOM 680 N N . LYS A 1 90 ? 7.271 8.660 0.372 1.00 89.31 90 LYS A N 1
ATOM 681 C CA . LYS A 1 90 ? 8.340 8.645 -0.620 1.00 89.31 90 LYS A CA 1
ATOM 682 C C . LYS A 1 90 ? 9.605 9.216 0.019 1.00 89.31 90 LYS A C 1
ATOM 684 O O . LYS A 1 90 ? 9.498 10.257 0.670 1.00 89.31 90 LYS A O 1
ATOM 689 N N . ASP A 1 91 ? 10.733 8.527 -0.123 1.00 82.69 91 ASP A N 1
ATOM 690 C CA . ASP A 1 91 ? 12.051 9.028 0.306 1.00 82.69 91 ASP A CA 1
ATOM 691 C C . ASP A 1 91 ? 12.776 9.740 -0.849 1.00 82.69 91 ASP A C 1
ATOM 693 O O . ASP A 1 91 ? 12.649 9.278 -2.012 1.00 82.69 91 ASP A O 1
#

Foldseek 3Di:
DDDDDDDDDDDDDDDDDDDDDDDDDDDDDDDDPPPVPPPPPVPDQQKKKAQCDDAWDDDPNDIHGHGDIDRDDPVVLVVCVPPPRMDMGGD

InterPro domains:
  IPR036840 YqbF domain superfamily [G3DSA:3.40.5.20] (46-91)

Sequence (91 aa):
MTVAKKEQGKDAVEVANQTQPAAPDEQGKGAPHKSKEQSNETVAPQFYATLERGKTFDVGGIVFKVGEEKEVTESLHSRLANNALFSVRKD

pLDDT: mean 70.23, std 20.71, range [36.56, 95.38]

Organism: Paenibacillus amylolyticus (NCBI:txid1451)